Protein AF-A0A5E6ZEZ6-F1 (afdb_monomer_lite)

Foldseek 3Di:
DVVVVVVVVLVVCCVPVNDLLSCLVVLVVLVVVVVCCCVPVVDDDDVVSVVSVVVSVVSNCVSVPPPPPPPVPPVVD

Radius of gyration: 17.54 Å; chains: 1; bounding box: 37×33×52 Å

Structure (mmCIF, N/CA/C/O backbone):
data_AF-A0A5E6ZEZ6-F1
#
_entry.id   AF-A0A5E6ZEZ6-F1
#
loop_
_atom_site.group_PDB
_atom_site.id
_atom_site.type_symbol
_atom_site.label_atom_id
_atom_site.label_alt_id
_atom_site.label_comp_id
_atom_site.label_asym_id
_atom_site.label_entity_id
_atom_site.label_seq_id
_atom_site.pdbx_PDB_ins_code
_atom_site.Cartn_x
_atom_site.Cartn_y
_atom_site.Cartn_z
_atom_site.occupancy
_atom_site.B_iso_or_equiv
_atom_site.auth_seq_id
_atom_site.auth_comp_id
_atom_site.auth_asym_id
_atom_site.auth_atom_id
_atom_site.pdbx_PDB_model_num
ATOM 1 N N . MET A 1 1 ? -3.499 19.868 -3.641 1.00 61.53 1 MET A N 1
ATOM 2 C CA . MET A 1 1 ? -4.910 19.412 -3.679 1.00 61.53 1 MET A CA 1
ATOM 3 C C . MET A 1 1 ? -5.042 17.897 -3.513 1.00 61.53 1 MET A C 1
ATOM 5 O O . MET A 1 1 ? -5.875 17.479 -2.724 1.00 61.53 1 MET A O 1
ATOM 9 N N . CYS A 1 2 ? -4.209 17.075 -4.162 1.00 82.38 2 CYS A N 1
ATOM 10 C CA . CYS A 1 2 ? -4.293 15.608 -4.075 1.00 82.38 2 CYS A CA 1
ATOM 11 C C . CYS A 1 2 ? -4.176 15.034 -2.644 1.00 82.38 2 CYS A C 1
ATOM 13 O O . CYS A 1 2 ? -5.026 14.254 -2.224 1.00 82.38 2 CYS A O 1
ATOM 15 N N . THR A 1 3 ? -3.182 15.454 -1.859 1.00 87.31 3 THR A N 1
ATOM 16 C CA . THR A 1 3 ? -2.950 14.944 -0.493 1.00 87.31 3 THR A CA 1
ATOM 17 C C . THR A 1 3 ? -3.903 15.518 0.550 1.00 87.31 3 THR A C 1
ATOM 19 O O . THR A 1 3 ? -4.329 14.793 1.443 1.00 87.31 3 THR A O 1
ATOM 22 N N . ALA A 1 4 ? -4.290 16.793 0.431 1.00 91.56 4 ALA A N 1
ATOM 23 C CA . ALA A 1 4 ? -5.212 17.430 1.379 1.00 91.56 4 ALA A CA 1
ATOM 24 C C . ALA A 1 4 ? -6.578 16.721 1.413 1.00 91.56 4 ALA A C 1
ATOM 26 O O . ALA A 1 4 ? -7.101 16.429 2.485 1.00 91.56 4 ALA A O 1
ATOM 27 N N . PHE A 1 5 ? -7.120 16.371 0.242 1.00 93.12 5 PHE A N 1
ATOM 28 C CA . PHE A 1 5 ? -8.368 15.614 0.147 1.00 93.12 5 PHE A CA 1
ATOM 29 C C . PHE A 1 5 ? -8.229 14.183 0.696 1.00 93.12 5 PHE A C 1
ATOM 31 O O . PHE A 1 5 ? -9.091 13.717 1.441 1.00 93.12 5 PHE A O 1
ATOM 38 N N . ALA A 1 6 ? -7.116 13.505 0.396 1.00 90.12 6 ALA A N 1
ATOM 39 C CA . ALA A 1 6 ? -6.842 12.162 0.908 1.00 90.12 6 ALA A CA 1
ATOM 40 C C . ALA A 1 6 ? -6.757 12.125 2.444 1.00 90.12 6 ALA A C 1
ATOM 42 O O . ALA A 1 6 ? -7.291 11.205 3.060 1.00 90.12 6 ALA A O 1
ATOM 43 N N . TYR A 1 7 ? -6.162 13.142 3.077 1.00 91.62 7 TYR A N 1
ATOM 44 C CA . TYR A 1 7 ? -6.112 13.231 4.538 1.00 91.62 7 TYR A CA 1
ATOM 45 C C . TYR A 1 7 ? -7.493 13.387 5.174 1.00 91.62 7 TYR A C 1
ATOM 47 O O . TYR A 1 7 ? -7.756 12.7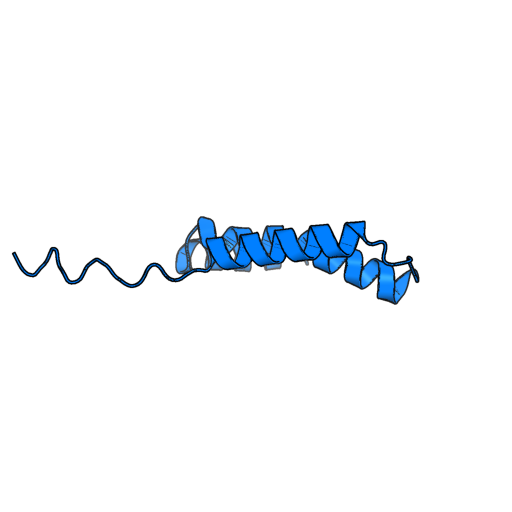62 6.199 1.00 91.62 7 TYR A O 1
ATOM 55 N N . ILE A 1 8 ? -8.402 14.152 4.558 1.00 93.31 8 ILE A N 1
ATOM 56 C CA . ILE A 1 8 ? -9.789 14.258 5.038 1.00 93.31 8 ILE A CA 1
ATOM 57 C C . ILE A 1 8 ? -10.448 12.872 5.051 1.00 93.31 8 ILE A C 1
ATOM 59 O O . ILE A 1 8 ? -11.075 12.496 6.041 1.00 93.31 8 ILE A O 1
ATOM 63 N N . LEU A 1 9 ? -10.276 12.084 3.986 1.00 91.06 9 LEU A N 1
ATOM 64 C CA . LEU A 1 9 ? -10.765 10.704 3.943 1.00 91.06 9 LEU A CA 1
ATOM 65 C C . LEU A 1 9 ? -10.075 9.824 4.991 1.00 91.06 9 LEU A C 1
ATOM 67 O O . LEU A 1 9 ? -10.760 9.108 5.715 1.00 91.06 9 LEU A O 1
ATOM 71 N N . PHE A 1 10 ? -8.752 9.912 5.131 1.00 90.25 10 PHE A N 1
ATOM 72 C CA . PHE A 1 10 ? -7.995 9.133 6.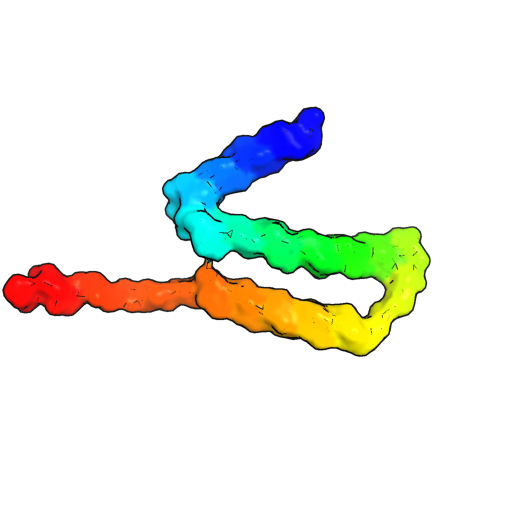111 1.00 90.25 10 PHE A CA 1
ATOM 73 C C . PHE A 1 10 ? -8.462 9.397 7.546 1.00 90.25 10 PHE A C 1
ATOM 75 O O . PHE A 1 10 ? -8.719 8.451 8.287 1.00 90.25 10 PHE A O 1
ATOM 82 N N . PHE A 1 11 ? -8.660 10.660 7.932 1.00 92.00 11 PHE A N 1
ATOM 83 C CA . PHE A 1 11 ? -9.167 10.998 9.262 1.00 92.00 11 PHE A CA 1
ATOM 84 C C . PHE A 1 11 ? -10.614 10.536 9.476 1.00 92.00 11 PHE A C 1
ATOM 86 O O . PHE A 1 11 ? -10.965 10.129 10.583 1.00 92.00 11 PHE A O 1
ATOM 93 N N . ARG A 1 12 ? -11.444 10.513 8.424 1.00 90.75 12 ARG A N 1
ATOM 94 C CA . ARG A 1 12 ? -12.782 9.898 8.480 1.00 90.75 12 ARG A CA 1
ATOM 95 C C . ARG A 1 12 ? -12.726 8.377 8.638 1.00 90.75 12 ARG A C 1
ATOM 97 O O . ARG A 1 12 ? -13.556 7.811 9.349 1.00 90.75 12 ARG A O 1
ATOM 104 N N . LEU A 1 13 ? -11.774 7.693 8.000 1.00 90.81 13 LEU A N 1
ATOM 105 C CA . LEU A 1 13 ? -11.542 6.267 8.254 1.00 90.81 13 LEU A CA 1
ATOM 106 C C . LEU A 1 13 ? -11.077 6.059 9.699 1.00 90.81 13 LEU A C 1
ATOM 108 O O . LEU A 1 13 ? -11.625 5.220 10.409 1.00 90.81 13 LEU A O 1
ATOM 112 N N . LEU A 1 14 ? -10.122 6.862 10.163 1.00 90.38 14 LEU A N 1
ATOM 113 C CA . LEU A 1 14 ? -9.594 6.787 11.519 1.00 90.38 14 LEU A CA 1
ATOM 114 C C . LEU A 1 14 ? -10.704 6.902 12.576 1.00 90.38 14 LEU A C 1
ATOM 116 O O . LEU A 1 14 ? -10.721 6.114 13.521 1.00 90.38 14 LEU A O 1
ATOM 120 N N . SER A 1 15 ? -11.658 7.823 12.393 1.00 90.12 15 SER A N 1
ATOM 121 C CA . SER A 1 15 ? -12.778 8.008 13.323 1.00 90.12 15 SER A CA 1
ATOM 122 C C . SER A 1 15 ? -13.870 6.935 13.229 1.00 90.12 15 SER A C 1
ATOM 124 O O . SER A 1 15 ? -14.548 6.689 14.222 1.00 90.12 15 SER A O 1
ATOM 126 N N . SER A 1 16 ? -14.051 6.284 12.074 1.00 89.50 16 SER A N 1
ATOM 127 C CA . SER A 1 16 ? -15.140 5.314 11.853 1.00 89.50 16 SER A CA 1
ATOM 128 C C . SER A 1 16 ? -14.753 3.858 12.123 1.00 89.50 16 SER A C 1
ATOM 130 O O . SER A 1 16 ? -15.547 3.108 12.687 1.00 89.50 16 SER A O 1
ATOM 132 N N . ILE A 1 17 ? -13.549 3.437 11.728 1.00 86.88 17 ILE A N 1
ATOM 133 C CA . ILE A 1 17 ? -13.089 2.039 11.836 1.00 86.88 17 ILE A CA 1
ATOM 134 C C . ILE A 1 17 ? -11.906 1.854 12.797 1.00 86.88 17 ILE A C 1
ATOM 136 O O . ILE A 1 17 ? -11.514 0.714 13.063 1.00 86.88 17 ILE A O 1
ATOM 140 N N . GLY A 1 18 ? -11.379 2.953 13.342 1.00 87.56 18 GLY A N 1
ATOM 141 C CA . GLY A 1 18 ? -10.300 2.972 14.322 1.00 87.56 18 GLY A CA 1
ATOM 142 C C . GLY A 1 18 ? -8.888 2.921 13.717 1.00 87.56 18 GLY A C 1
ATOM 143 O O . GLY A 1 18 ? -8.703 2.558 12.549 1.00 87.56 18 GLY A O 1
ATOM 144 N N . PRO A 1 19 ? -7.864 3.246 14.529 1.00 85.56 19 PRO A N 1
ATOM 145 C CA . PRO A 1 19 ? -6.476 3.391 14.083 1.00 85.56 19 PRO A CA 1
ATOM 146 C C . PRO A 1 19 ? -5.912 2.131 13.433 1.00 85.56 19 PRO A C 1
ATOM 148 O O . PRO A 1 19 ? -5.339 2.207 12.349 1.00 85.56 19 PRO A O 1
ATOM 151 N N . VAL A 1 20 ? -6.163 0.962 14.024 1.00 86.62 20 VAL A N 1
ATOM 152 C CA . VAL A 1 20 ? -5.610 -0.313 13.544 1.00 86.62 20 VAL A CA 1
ATOM 153 C C . VAL A 1 20 ? -6.057 -0.625 12.113 1.00 86.62 20 VAL A C 1
ATOM 155 O O . VAL A 1 20 ? -5.225 -0.924 11.262 1.00 86.62 20 VAL A O 1
ATOM 158 N N . LYS A 1 21 ? -7.353 -0.484 11.801 1.00 85.62 21 LYS A N 1
ATOM 159 C CA . LYS A 1 21 ? -7.847 -0.733 10.438 1.00 85.62 21 LYS A CA 1
ATOM 160 C C . LYS A 1 21 ? -7.476 0.378 9.460 1.00 85.62 21 LYS A C 1
ATOM 162 O O . LYS A 1 21 ? -7.258 0.081 8.291 1.00 85.62 21 LYS A O 1
ATOM 167 N N . SER A 1 22 ? -7.345 1.631 9.901 1.00 91.69 22 SER A N 1
ATOM 168 C CA . SER A 1 22 ? -6.901 2.717 9.010 1.00 91.69 22 SER A CA 1
ATOM 169 C C . SER A 1 22 ? -5.459 2.553 8.505 1.00 91.69 22 SER A C 1
ATOM 171 O O . SER A 1 22 ? -5.156 2.990 7.397 1.00 91.69 22 SER A O 1
ATOM 173 N N . MET A 1 23 ? -4.590 1.844 9.239 1.00 89.81 23 MET A N 1
ATOM 174 C CA . MET A 1 23 ? -3.212 1.555 8.805 1.00 89.81 23 MET A CA 1
ATOM 175 C C . MET A 1 23 ? -3.134 0.684 7.543 1.00 89.81 23 MET A C 1
ATOM 177 O O . MET A 1 23 ? -2.098 0.651 6.881 1.00 89.81 23 MET A O 1
ATOM 181 N N . THR A 1 24 ? -4.227 0.013 7.162 1.00 91.38 24 THR A N 1
ATOM 182 C CA . THR A 1 24 ? -4.306 -0.733 5.895 1.00 91.38 24 THR A CA 1
ATOM 183 C C . THR A 1 24 ? -4.011 0.131 4.676 1.00 91.38 24 THR A C 1
ATOM 185 O O . THR A 1 24 ? -3.399 -0.357 3.731 1.00 91.38 24 THR A O 1
ATOM 188 N N . VAL A 1 25 ? -4.323 1.430 4.734 1.00 91.19 25 VAL A N 1
ATOM 189 C CA . VAL A 1 25 ? -3.966 2.399 3.689 1.00 91.19 25 VAL A CA 1
ATOM 190 C C . VAL A 1 25 ? -2.448 2.469 3.491 1.00 91.19 25 VAL A C 1
ATOM 192 O O . VAL A 1 25 ? -1.971 2.476 2.361 1.00 91.19 25 VAL A O 1
ATOM 195 N N . THR A 1 26 ? -1.673 2.454 4.576 1.00 91.81 26 THR A N 1
ATOM 196 C CA . THR A 1 26 ? -0.204 2.459 4.520 1.00 91.81 26 THR A CA 1
ATOM 197 C C . THR A 1 26 ? 0.333 1.156 3.932 1.00 91.81 26 THR A C 1
ATOM 199 O O . THR A 1 26 ? 1.251 1.178 3.115 1.00 91.81 26 THR A O 1
ATOM 202 N N . PHE A 1 27 ? -0.273 0.020 4.285 1.00 92.06 27 PHE A N 1
ATOM 203 C CA . PHE A 1 27 ? 0.105 -1.285 3.735 1.00 92.06 27 PHE A CA 1
ATOM 204 C C . PHE A 1 27 ? -0.190 -1.426 2.234 1.00 92.06 27 PHE A C 1
ATOM 206 O O . PHE A 1 27 ? 0.404 -2.285 1.588 1.00 92.06 27 PHE A O 1
ATOM 213 N N . MET A 1 28 ? -1.050 -0.582 1.655 1.00 92.25 28 MET A N 1
ATOM 214 C CA . MET A 1 28 ? -1.287 -0.563 0.209 1.00 92.25 28 MET A CA 1
ATOM 215 C C . MET A 1 28 ? -0.196 0.162 -0.590 1.00 92.25 28 MET A C 1
ATOM 217 O O . MET A 1 28 ? -0.124 -0.035 -1.802 1.00 92.25 28 MET A O 1
ATOM 221 N N . ILE A 1 29 ? 0.671 0.959 0.046 1.00 94.38 29 ILE A N 1
ATOM 222 C CA . ILE A 1 29 ? 1.700 1.736 -0.665 1.00 94.38 29 ILE A CA 1
ATOM 223 C C . ILE A 1 29 ? 2.648 0.825 -1.474 1.00 94.38 29 ILE A C 1
ATOM 225 O O . ILE A 1 29 ? 2.804 1.077 -2.671 1.00 94.38 29 ILE A O 1
ATOM 229 N N . PRO A 1 30 ? 3.246 -0.248 -0.909 1.00 94.19 30 PRO A N 1
ATOM 230 C CA . PRO A 1 30 ? 4.173 -1.087 -1.671 1.00 94.19 30 PRO A CA 1
ATOM 231 C C . PRO A 1 30 ? 3.524 -1.835 -2.853 1.00 94.19 30 PRO A C 1
ATOM 233 O O . PRO A 1 30 ? 4.093 -1.780 -3.942 1.00 94.19 30 PRO A O 1
ATOM 236 N N . PRO A 1 31 ? 2.339 -2.476 -2.720 1.00 94.31 31 PRO A N 1
ATOM 237 C CA . PRO A 1 31 ? 1.655 -3.102 -3.850 1.00 94.31 31 PRO A CA 1
ATOM 238 C C . PRO A 1 31 ? 1.352 -2.123 -4.983 1.00 94.31 31 PRO A C 1
ATOM 240 O O . PRO A 1 31 ? 1.535 -2.473 -6.145 1.00 94.31 31 PRO A O 1
ATOM 243 N N . PHE A 1 32 ? 0.933 -0.893 -4.659 1.00 95.06 32 PHE A N 1
ATOM 244 C CA . PHE A 1 32 ? 0.711 0.141 -5.668 1.00 95.06 32 PHE A CA 1
ATOM 245 C C . PHE A 1 32 ? 2.007 0.550 -6.370 1.00 95.06 32 PHE A C 1
ATOM 247 O O . PHE A 1 32 ? 2.006 0.685 -7.590 1.00 95.06 32 PHE A O 1
ATOM 254 N N . GLY A 1 33 ? 3.109 0.691 -5.628 1.00 94.75 33 GLY A N 1
ATOM 255 C CA . GLY A 1 33 ? 4.422 0.982 -6.206 1.00 94.75 33 GLY A CA 1
ATOM 256 C C . GLY A 1 33 ? 4.873 -0.094 -7.194 1.00 94.75 33 GLY A C 1
ATOM 257 O O . GLY A 1 33 ? 5.197 0.223 -8.334 1.00 94.75 33 GLY A O 1
ATOM 258 N N . VAL A 1 34 ? 4.812 -1.366 -6.788 1.00 95.38 34 VAL A N 1
ATOM 259 C CA . VAL A 1 34 ? 5.186 -2.508 -7.642 1.00 95.38 34 VAL A CA 1
ATOM 260 C C . VAL A 1 34 ? 4.276 -2.615 -8.865 1.00 95.38 34 VAL A C 1
ATOM 262 O O . VAL A 1 34 ? 4.758 -2.840 -9.970 1.00 95.38 34 VAL A O 1
ATOM 265 N N . LEU A 1 35 ? 2.965 -2.432 -8.688 1.00 95.00 35 LEU A N 1
ATOM 266 C CA . LEU A 1 35 ? 1.994 -2.506 -9.778 1.00 95.00 35 LEU A CA 1
ATOM 267 C C . LEU A 1 35 ? 2.238 -1.417 -10.829 1.00 95.00 35 LEU A C 1
ATOM 269 O O . LEU A 1 35 ? 2.238 -1.712 -12.020 1.00 95.00 35 LEU A O 1
ATOM 273 N N . TRP A 1 36 ? 2.473 -0.172 -10.410 1.00 96.62 36 TRP A N 1
ATOM 274 C CA . TRP A 1 36 ? 2.769 0.913 -11.346 1.00 96.62 36 TRP A CA 1
ATOM 275 C C . TRP A 1 36 ? 4.154 0.760 -11.990 1.00 96.62 36 TRP A C 1
ATOM 277 O O . TRP A 1 36 ? 4.271 1.009 -13.186 1.00 96.62 36 TRP A O 1
ATOM 287 N N . GLY A 1 37 ? 5.176 0.314 -11.251 1.00 95.44 37 GLY A N 1
ATOM 288 C CA . GLY A 1 37 ? 6.502 0.018 -11.815 1.00 95.44 37 GLY A CA 1
ATOM 289 C C . GLY A 1 37 ? 6.438 -1.060 -12.900 1.00 95.44 37 GLY A C 1
ATOM 290 O O . GLY A 1 37 ? 6.937 -0.871 -14.005 1.00 95.44 37 GLY A O 1
ATOM 291 N N . ALA A 1 38 ? 5.701 -2.144 -12.649 1.00 94.38 38 ALA A N 1
ATOM 292 C CA . ALA A 1 38 ? 5.494 -3.193 -13.643 1.00 94.38 38 ALA A CA 1
ATOM 293 C C . ALA A 1 38 ? 4.681 -2.719 -14.863 1.00 94.38 38 ALA A C 1
ATOM 295 O O . ALA A 1 38 ? 4.987 -3.118 -15.979 1.00 94.38 38 ALA A O 1
ATOM 296 N N . LEU A 1 39 ? 3.651 -1.881 -14.671 1.00 95.62 39 LEU A N 1
ATOM 297 C CA . LEU A 1 39 ? 2.765 -1.438 -15.760 1.00 95.62 39 LEU A CA 1
ATOM 298 C C . LEU A 1 39 ? 3.347 -0.322 -16.636 1.00 95.62 39 LEU A C 1
ATOM 300 O O . LEU A 1 39 ? 3.021 -0.264 -17.818 1.00 95.62 39 LEU A O 1
ATOM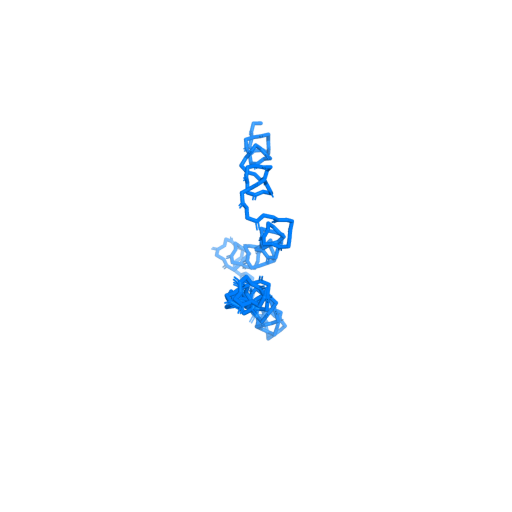 304 N N . PHE A 1 40 ? 4.125 0.598 -16.062 1.00 97.31 40 PHE A N 1
ATOM 305 C CA . PHE A 1 40 ? 4.597 1.797 -16.767 1.00 97.31 40 PHE A CA 1
ATOM 306 C C . PHE A 1 40 ? 6.098 1.792 -17.059 1.00 97.31 40 PHE A C 1
ATOM 308 O O . PHE A 1 40 ? 6.523 2.494 -17.974 1.00 97.31 40 PHE A O 1
ATOM 315 N N . LEU A 1 41 ? 6.896 1.070 -16.266 1.00 95.19 41 LEU A N 1
ATOM 316 C CA . LEU A 1 41 ? 8.354 1.007 -16.410 1.00 95.19 41 LEU A CA 1
ATOM 317 C C . LEU A 1 41 ? 8.836 -0.373 -16.899 1.00 95.19 41 LEU A C 1
ATOM 319 O O . LEU A 1 41 ? 10.038 -0.540 -17.095 1.00 95.19 41 LEU A O 1
ATOM 323 N N . ASP A 1 42 ? 7.927 -1.341 -17.091 1.00 91.25 42 ASP A N 1
ATOM 324 C CA . ASP A 1 42 ? 8.238 -2.737 -17.448 1.00 91.25 42 ASP A CA 1
ATOM 325 C C . ASP A 1 42 ? 9.277 -3.380 -16.501 1.00 91.25 42 ASP A C 1
ATOM 327 O O . ASP A 1 42 ? 10.098 -4.214 -16.894 1.00 91.25 42 ASP A O 1
ATOM 331 N N . GLU A 1 43 ? 9.263 -2.992 -15.218 1.00 92.69 43 GLU A N 1
ATOM 332 C CA . GLU A 1 43 ? 10.195 -3.542 -14.235 1.00 92.69 43 GLU A CA 1
ATOM 333 C C . GLU A 1 43 ? 9.921 -5.036 -13.982 1.00 92.69 43 GLU A C 1
ATOM 335 O O . GLU A 1 43 ? 8.785 -5.433 -13.691 1.00 92.69 43 GLU A O 1
ATOM 340 N N . PRO A 1 44 ? 10.957 -5.896 -14.037 1.00 89.94 44 PRO A N 1
ATOM 341 C CA . PRO A 1 44 ? 10.778 -7.327 -13.862 1.00 89.94 44 PRO A CA 1
ATOM 342 C C . PRO A 1 44 ? 10.359 -7.661 -12.428 1.00 89.94 44 PRO A C 1
ATOM 344 O O . PRO A 1 44 ? 11.062 -7.387 -11.448 1.00 89.94 44 PRO A O 1
ATOM 347 N N . LEU A 1 45 ? 9.224 -8.348 -12.304 1.00 92.56 45 LEU A N 1
ATOM 348 C CA . LEU A 1 45 ? 8.728 -8.840 -11.025 1.00 92.56 45 LEU A CA 1
ATOM 349 C C . LEU A 1 45 ? 9.600 -9.993 -10.509 1.00 92.56 45 LEU A C 1
ATOM 351 O O . LEU A 1 45 ? 9.415 -11.160 -10.842 1.00 92.56 45 LEU A O 1
ATOM 355 N N . SER A 1 46 ? 10.555 -9.653 -9.648 1.00 93.12 46 SER A N 1
ATOM 356 C CA . SER A 1 46 ? 11.325 -10.617 -8.853 1.00 93.12 46 SER A CA 1
ATOM 357 C C . SER A 1 46 ? 10.467 -11.360 -7.817 1.00 93.12 46 SER A C 1
ATOM 359 O O . SER A 1 46 ? 9.477 -10.828 -7.307 1.00 93.12 46 SER A O 1
ATOM 361 N N . MET A 1 47 ? 10.925 -12.550 -7.415 1.00 94.62 47 MET A N 1
ATOM 362 C CA . MET A 1 47 ? 10.358 -13.339 -6.313 1.00 94.62 47 MET A CA 1
ATOM 363 C C . MET A 1 47 ? 10.273 -12.553 -4.998 1.00 94.62 47 MET A C 1
ATOM 365 O O . MET A 1 47 ? 9.362 -12.780 -4.206 1.00 94.62 47 MET A O 1
ATOM 369 N N . ALA A 1 48 ? 11.163 -11.579 -4.781 1.00 93.44 48 ALA A N 1
ATOM 370 C CA . ALA A 1 48 ? 11.094 -10.688 -3.623 1.00 93.44 48 ALA A CA 1
ATOM 371 C C . ALA A 1 48 ? 9.756 -9.924 -3.541 1.00 93.44 48 ALA A C 1
ATOM 373 O O . ALA A 1 48 ? 9.187 -9.803 -2.456 1.00 93.44 48 ALA A O 1
ATOM 374 N N . HIS A 1 49 ? 9.211 -9.475 -4.678 1.00 94.38 49 HIS A N 1
ATOM 375 C CA . HIS A 1 49 ? 7.914 -8.794 -4.730 1.00 94.38 49 HIS A CA 1
ATOM 376 C C . HIS A 1 49 ? 6.767 -9.732 -4.359 1.00 94.38 49 HIS A C 1
ATOM 378 O O . HIS A 1 49 ? 5.829 -9.320 -3.680 1.00 94.38 49 HIS A O 1
ATOM 384 N N . VAL A 1 50 ? 6.862 -11.004 -4.755 1.00 94.25 50 VAL A N 1
ATOM 385 C CA . VAL A 1 50 ? 5.869 -12.029 -4.414 1.00 94.25 50 VAL A CA 1
ATOM 386 C C . VAL A 1 50 ? 5.876 -12.291 -2.910 1.00 94.25 50 VAL A C 1
ATOM 388 O O . VAL A 1 50 ? 4.828 -12.204 -2.274 1.00 94.25 50 VAL A O 1
ATOM 391 N N . TYR A 1 51 ? 7.048 -12.533 -2.313 1.00 96.69 51 TYR A N 1
ATOM 392 C CA . TYR A 1 51 ? 7.161 -12.739 -0.865 1.00 96.69 51 TYR A CA 1
ATOM 393 C C . TYR A 1 51 ? 6.682 -11.518 -0.073 1.00 96.69 51 TYR A C 1
ATOM 395 O O . TYR A 1 51 ? 5.916 -11.666 0.880 1.00 96.69 51 TYR A O 1
ATOM 403 N N . GLY A 1 52 ? 7.069 -10.311 -0.496 1.00 94.88 52 GLY A N 1
ATOM 404 C CA . GLY A 1 52 ? 6.585 -9.066 0.096 1.00 94.88 52 GLY A CA 1
ATOM 405 C C . GLY A 1 52 ? 5.064 -8.924 -0.011 1.00 94.88 52 GLY A C 1
ATOM 406 O O . GLY A 1 52 ? 4.403 -8.623 0.981 1.00 94.88 52 GLY A O 1
ATOM 407 N N . GLY A 1 53 ? 4.490 -9.217 -1.180 1.00 94.94 53 GLY A N 1
ATOM 408 C CA . GLY A 1 53 ? 3.046 -9.190 -1.411 1.00 94.94 53 GLY A CA 1
ATOM 409 C C . GLY A 1 53 ? 2.282 -10.169 -0.517 1.00 94.94 53 GLY A C 1
ATOM 410 O O . GLY A 1 53 ? 1.273 -9.796 0.080 1.00 94.94 53 GLY A O 1
ATOM 411 N N . VAL A 1 54 ? 2.794 -11.392 -0.349 1.00 96.44 54 VAL A N 1
ATOM 412 C CA . VAL A 1 54 ? 2.212 -12.397 0.556 1.00 96.44 54 VAL A CA 1
ATOM 413 C C . VAL A 1 54 ? 2.266 -11.932 2.013 1.00 96.44 54 VAL A C 1
ATOM 415 O O . VAL A 1 54 ? 1.273 -12.063 2.731 1.00 96.44 54 VAL A O 1
ATOM 418 N N . LEU A 1 55 ? 3.383 -11.344 2.455 1.00 96.12 55 LEU A N 1
ATOM 419 C CA . LEU A 1 55 ? 3.506 -10.797 3.810 1.00 96.12 55 LEU A CA 1
ATOM 420 C C . LEU A 1 55 ? 2.505 -9.664 4.062 1.00 96.12 55 LEU A C 1
ATOM 422 O O . LEU A 1 55 ? 1.848 -9.645 5.104 1.00 96.12 55 LEU A O 1
ATOM 426 N N . ILE A 1 56 ? 2.338 -8.756 3.098 1.00 95.38 56 ILE A N 1
ATOM 427 C CA . ILE A 1 56 ? 1.359 -7.666 3.182 1.00 95.38 56 ILE A CA 1
ATOM 428 C C . ILE A 1 56 ? -0.065 -8.224 3.232 1.00 95.38 56 ILE A C 1
ATOM 430 O O . ILE A 1 56 ? -0.853 -7.803 4.079 1.00 95.38 56 ILE A O 1
ATOM 434 N N . ALA A 1 57 ? -0.395 -9.207 2.392 1.00 93.88 57 ALA A N 1
ATOM 435 C CA . ALA A 1 57 ? -1.701 -9.860 2.415 1.00 93.88 57 ALA A CA 1
ATOM 436 C C . ALA A 1 57 ? -1.988 -10.527 3.775 1.00 93.88 57 ALA A C 1
ATOM 438 O O . ALA A 1 57 ? -3.082 -10.371 4.323 1.00 93.88 57 ALA A O 1
ATOM 439 N N . GLY A 1 58 ? -0.996 -11.203 4.362 1.00 95.06 58 GLY A N 1
ATOM 440 C CA . GLY A 1 58 ? -1.093 -11.780 5.704 1.00 95.06 58 GLY A CA 1
ATOM 441 C C . GLY A 1 58 ? -1.309 -10.724 6.794 1.00 95.06 58 GLY A C 1
ATOM 442 O O . GLY A 1 58 ? -2.169 -10.899 7.661 1.00 95.06 58 GLY A O 1
ATOM 443 N N . ALA A 1 59 ? -0.590 -9.600 6.724 1.00 91.50 59 ALA A N 1
ATOM 444 C CA . ALA A 1 59 ? -0.760 -8.481 7.648 1.00 91.50 59 ALA A CA 1
ATOM 445 C C . ALA A 1 59 ? -2.164 -7.865 7.543 1.00 91.50 59 ALA A C 1
ATOM 447 O O . ALA A 1 59 ? -2.834 -7.688 8.561 1.00 91.50 59 ALA A O 1
ATOM 448 N N . LEU A 1 60 ? -2.646 -7.603 6.323 1.00 92.56 60 LEU A N 1
ATOM 449 C CA . LEU A 1 60 ? -3.999 -7.096 6.079 1.00 92.56 60 LEU A CA 1
ATOM 450 C C . LEU A 1 60 ? -5.057 -8.048 6.636 1.00 92.56 60 LEU A C 1
ATOM 452 O O . LEU A 1 60 ? -5.990 -7.600 7.296 1.00 92.56 60 LEU A O 1
ATOM 456 N N . TRP A 1 61 ? -4.898 -9.355 6.432 1.00 91.62 61 TRP A N 1
ATOM 457 C CA . TRP A 1 61 ? -5.817 -10.351 6.978 1.00 91.62 61 TRP A CA 1
ATOM 458 C C . TRP A 1 61 ? -5.850 -10.338 8.509 1.00 91.62 61 TRP A C 1
ATOM 460 O O . TRP A 1 61 ? -6.927 -10.381 9.103 1.00 91.62 61 TRP A O 1
ATOM 470 N N . LEU A 1 62 ? -4.689 -10.233 9.161 1.00 90.25 62 LEU A N 1
ATOM 471 C CA . LEU A 1 62 ? -4.601 -10.168 10.619 1.00 90.25 62 LEU A CA 1
ATOM 472 C C . LEU A 1 62 ? -5.224 -8.879 11.178 1.00 90.25 62 LEU A C 1
ATOM 474 O O . LEU A 1 62 ? -5.912 -8.922 12.195 1.00 90.25 62 LEU A O 1
ATOM 478 N N . VAL A 1 63 ? -5.012 -7.751 10.498 1.00 87.88 63 VAL A N 1
ATOM 479 C CA . VAL A 1 63 ? -5.516 -6.424 10.886 1.00 87.88 63 VAL A CA 1
ATOM 480 C C . VAL A 1 63 ? -7.023 -6.289 10.655 1.00 87.88 63 VAL A C 1
ATOM 482 O O . VAL A 1 63 ? -7.725 -5.674 11.458 1.00 87.88 63 VAL A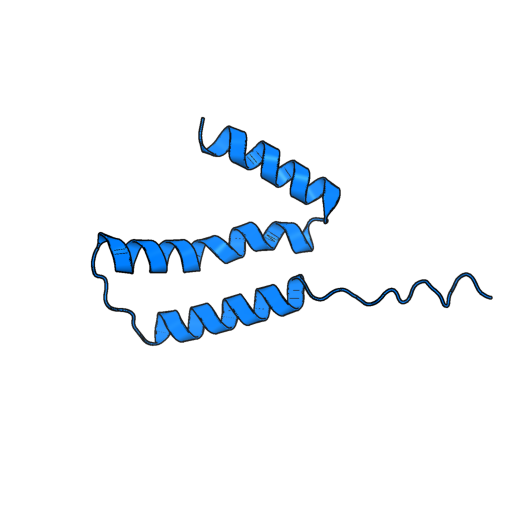 O 1
ATOM 485 N N . LEU A 1 64 ? -7.530 -6.848 9.556 1.00 87.25 64 LEU A N 1
ATOM 486 C CA . LEU A 1 64 ? -8.934 -6.739 9.161 1.00 87.25 64 LEU A CA 1
ATOM 487 C C . LEU A 1 64 ? -9.818 -7.831 9.763 1.00 87.25 64 LEU A C 1
ATOM 489 O O . LEU A 1 64 ? -11.042 -7.707 9.677 1.00 87.25 64 LEU A O 1
ATOM 493 N N . LYS A 1 65 ? -9.237 -8.873 10.375 1.00 84.00 65 LYS A N 1
ATOM 494 C CA . LYS A 1 65 ? -9.981 -9.950 11.034 1.00 84.00 65 LYS A CA 1
ATOM 495 C C . LYS A 1 65 ? -11.051 -9.361 11.962 1.00 84.00 65 LYS A C 1
ATOM 497 O O . LYS A 1 65 ? -10.711 -8.694 12.941 1.00 84.00 65 LYS A O 1
ATOM 502 N N . PRO A 1 66 ? -12.347 -9.606 11.702 1.00 65.69 66 PRO A N 1
ATOM 503 C CA . PRO A 1 66 ? -13.387 -9.229 12.638 1.00 65.69 66 PRO A CA 1
ATOM 504 C C . PRO A 1 66 ? -13.171 -10.044 13.911 1.00 65.69 66 PRO A C 1
ATOM 506 O O . PRO A 1 66 ? -13.314 -11.268 13.899 1.00 65.69 66 PRO A O 1
ATOM 509 N N . THR A 1 67 ? -12.825 -9.393 15.020 1.00 65.31 67 THR A N 1
ATOM 510 C CA . THR A 1 67 ? -12.994 -10.008 16.336 1.00 65.31 67 THR A CA 1
ATOM 511 C C . THR A 1 67 ? -14.490 -10.252 16.490 1.00 65.31 67 THR A C 1
ATOM 513 O O . THR A 1 67 ? -15.237 -9.325 16.797 1.00 65.31 67 THR A O 1
ATOM 516 N N . VAL A 1 68 ? -14.942 -11.476 16.190 1.00 56.56 68 VAL A N 1
ATOM 517 C CA . VAL A 1 68 ? -16.315 -11.924 16.443 1.00 56.56 68 VAL A CA 1
ATOM 518 C C . VAL A 1 68 ? -16.669 -11.482 17.854 1.00 56.56 68 VAL A C 1
ATOM 520 O O . VAL A 1 68 ? -15.956 -11.798 18.807 1.00 56.56 68 VAL A O 1
ATOM 523 N N . ALA A 1 69 ? -17.723 -10.678 17.942 1.00 54.41 69 ALA A N 1
ATOM 524 C CA . ALA A 1 69 ? -18.186 -9.989 19.128 1.00 54.41 69 ALA A CA 1
ATOM 525 C C . ALA A 1 69 ? -18.235 -10.917 20.352 1.00 54.41 69 ALA A C 1
ATOM 527 O O . ALA A 1 69 ? -19.233 -11.580 20.619 1.00 54.41 69 ALA A O 1
ATOM 528 N N . LYS A 1 70 ? -17.173 -10.923 21.162 1.00 50.00 70 LYS A N 1
ATOM 529 C CA . LYS A 1 70 ? -17.175 -11.581 22.476 1.00 50.00 70 LYS A CA 1
ATOM 530 C C . LYS A 1 70 ? -17.717 -10.649 23.566 1.00 50.00 70 LYS A C 1
ATOM 532 O O . LYS A 1 70 ? -17.325 -10.755 24.719 1.00 50.00 70 LYS A O 1
ATOM 537 N N . VAL A 1 71 ? -18.621 -9.738 23.198 1.00 54.53 71 VAL A N 1
ATOM 538 C CA . VAL A 1 71 ? -19.319 -8.832 24.127 1.00 54.53 71 VAL A CA 1
ATOM 539 C C . VAL A 1 71 ? -20.656 -9.427 24.594 1.00 54.53 71 VAL A C 1
ATOM 541 O O . VAL A 1 71 ? -21.141 -9.074 25.663 1.00 54.53 71 VAL A O 1
ATOM 544 N N . SER A 1 72 ? -21.213 -10.426 23.895 1.00 49.75 72 SER A N 1
ATOM 545 C CA . SER A 1 72 ? -22.517 -11.006 24.265 1.00 49.75 72 SER A CA 1
ATOM 546 C C . SER A 1 72 ? -22.518 -11.836 25.563 1.00 49.75 72 SER A C 1
ATOM 548 O O . SER A 1 72 ? -23.587 -12.245 26.000 1.00 49.75 72 SER A O 1
ATOM 550 N N . LYS A 1 73 ? -21.362 -12.113 26.188 1.00 48.66 73 LYS A N 1
ATOM 551 C CA . LYS A 1 73 ? -21.294 -12.915 27.429 1.00 48.66 73 LYS A CA 1
ATOM 552 C C . LYS A 1 73 ? -21.058 -12.119 28.718 1.00 48.66 73 LYS A C 1
ATOM 554 O O . LYS A 1 73 ? -21.112 -12.725 29.780 1.00 48.66 73 LYS A O 1
ATOM 559 N N . VAL A 1 74 ? -20.809 -10.808 28.653 1.00 57.38 74 VAL A N 1
ATOM 560 C CA . VAL A 1 74 ? -20.578 -9.989 29.866 1.00 57.38 74 VAL A CA 1
ATOM 561 C C . VAL A 1 74 ? -21.856 -9.280 30.332 1.00 57.38 74 VAL A C 1
ATOM 563 O O . VAL A 1 74 ? -22.036 -9.099 31.524 1.00 57.38 74 VAL A O 1
ATOM 566 N N . VAL A 1 75 ? -22.789 -8.978 29.422 1.00 56.16 75 VAL A N 1
ATOM 567 C CA . VAL A 1 75 ? -24.102 -8.354 29.725 1.00 56.16 75 VAL A CA 1
ATOM 568 C C . VAL A 1 75 ? -25.187 -9.387 30.098 1.00 56.16 75 VAL A C 1
ATOM 570 O O . VAL A 1 75 ? -26.359 -9.062 30.223 1.00 56.16 75 VAL A O 1
ATOM 573 N N . ALA A 1 76 ? -24.817 -10.656 30.274 1.00 55.19 76 ALA A N 1
ATOM 574 C CA . ALA A 1 76 ? -25.734 -11.727 30.681 1.00 55.19 76 ALA A CA 1
ATOM 575 C C . ALA A 1 76 ? -25.389 -12.312 32.065 1.00 55.19 76 ALA A C 1
ATOM 577 O O . ALA A 1 76 ? -25.774 -13.442 32.365 1.00 55.19 76 ALA A O 1
ATOM 578 N N . ARG A 1 77 ? -2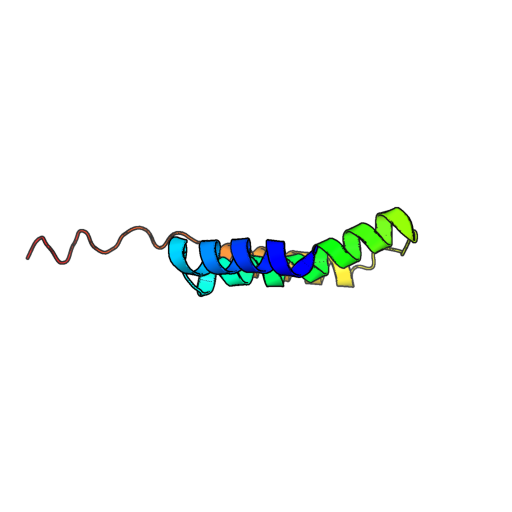4.624 -11.578 32.883 1.00 48.75 77 ARG A N 1
ATOM 579 C CA . ARG A 1 77 ? -24.290 -11.943 34.263 1.00 48.75 77 ARG A CA 1
ATOM 580 C C . ARG A 1 77 ? -24.613 -10.816 35.223 1.00 48.75 77 ARG A C 1
ATOM 582 O O . ARG A 1 77 ? -24.388 -9.653 34.829 1.00 48.75 77 ARG A O 1
#

pLDDT: mean 85.88, std 14.12, range [48.66, 97.31]

Organism: Pseudomonas fluorescens (NCBI:txid294)

InterPro domains:
  IPR000620 EamA domain [PF00892] (2-64)
  IPR037185 Multidrug transporter EmrE superfamily [SSF103481] (2-66)
  IPR050638 Amino Acid and Vitamin Transporters [PTHR32322] (2-68)

Secondary structure (DSSP, 8-state):
-HHHHHHHHHHHHHHHH-HHHHTHHHHTHHHHHHHHHHHHS-----HHHHHHHHHHHHHHHHHH-----TTTTTTT-

Sequence (77 aa):
MCTAFAYILFFRLLSSIGPVKSMTVTFMIPPFGVLWGALFLDEPLSMAHVYGGVLIAGALWLVLKPTVAKVSKVVAR

=== Feature glossary ===
A reading guide for the features in this record.

Start from the sequence.

  · Sequence gives the chain of amino acids in standard one-letter code (A=alanine, C=cysteine, …, Y=tyrosine), read N→C. It is the only feature that is directly encoded by the gene; all structural features are derived from the folded form of this sequence.

Fold it, and you get atomic coordinates and the backbone conformation that goes with them.

  · Structure coordinates are given as an mmCIF _atom_site loop: one row per atom with element, residue name, chain id, sequence number, and x/y/z position in Å. Only the four main-chain atoms per residue are included here; side chains are omitted to keep the record compact.

  · Backbone dihedral angles. Every residue except chain termini has a φ (preceding-C → N → Cα → C) and a ψ (N → Cα → C → next-N). They are reported in degrees following the IUPAC sign convention. Secondary structure is essentially a statement about which (φ, ψ) basin each residue occupies.

  · Eight-state secondary structure (DSSP): H is the canonical α-helix, G the tighter 3₁₀-helix, I the wider π-helix; E/B are β-structure, T and S are turns and bends, and '-' is everything else. DSSP derives these from the pattern of main-chain N–H···O=C hydrogen bonds, not from the sequence.

  · SS3 is a coarse helix/strand/coil call (letters a/b/c) made by the P-SEA algorithm from inter-Cα distances and dihedrals. It is less detailed than DSSP but needs only Cα positions.

Summarize the fold with a handful of shape descriptors and a per-residue structural alphabet.

  · Radius of gyration (Rg) is the root-mean-square distance of Cα atoms from their centroid — a single number for overall size and compactness. A globular domain of N residues has Rg ≈ 2.2·N^0.38 Å; an extended or disordered chain has a much larger Rg. The Cα contact count is the number of residue pairs whose Cα atoms are within 8 Å and are more than four positions apart in sequence — a standard proxy for tertiary packing density. The bounding box is the smallest axis-aligned box enclosing all Cα atoms.

  · 3Di is Foldseek's structural alphabet. Each residue is assigned one of twenty discrete states based on how its Cα sits relative to its spatial (not sequential) neighbors. Aligning 3Di s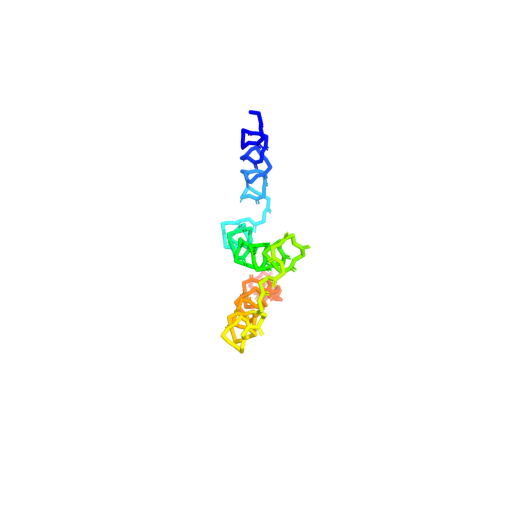trings finds structural homologs roughly as well as full 3D superposition, but orders of magnitude faster.

  · Solvent-accessible surface area (SASA) is the area in Å² traced out by the centre of a 1.4 Å probe sphere (a water molecule) rolled over the protein's van der Waals surface (Shrake–Rupley / Lee–Richards construction). Buried residues have near-zero SASA; fully exposed residues can exceed 200 Å². The total SASA scales roughly with the number of surface residues.

Ask how reliable the model is.

  · For AlphaFold models, the B-factor field carries pLDDT — the model's own estimate of local accuracy on a 0–100 scale. Regions with pLDDT<50 should be treated as essentially unmodeled; they often correspond to intrinsically disordered segments.

  · For experimental (PDB) structures, the B-factor (temperature factor) quantifies the positional spread of each atom in the crystal — a combination of thermal vibration and static disorder — in units of Å². High B-factors mark flexible loops or poorly resolved regions; low B-factors mark the rigid, well-ordered core.

  · Predicted Aligned Error (PAE) is an AlphaFold confidence matrix: entry (i, j) is the expected error in the position of residue j, in ångströms, when the prediction is superimposed on the true structure at residue i. Low PAE within a block of residues means that block is internally rigid and well-predicted; high PAE between two blocks means their relative placement is uncertain even if each block individually is confident.

Place it in context: what it resembles, what it is annotated as, and how it looks.

  · Structural nearest neighbors (via Foldseek easy-search vs the PDB). Reported per hit: target PDB id, E-value, and alignment TM-score. A TM-score above ~0.5 is the conventional threshold for 'same fold'.

  · Functional annotations link the protein to curated databases. InterPro entries identify conserved domains and families by matching the sequence against member-database signatures (Pfam, PROSITE, CDD, …). Gene Ontology (GO) terms describe molecular function, biological process, and cellular component in a controlled vocabulary. CATH places the structure in a hierarchical fold classification (Class/Architecture/Topology/Homologous-superfamily). The organism is the source species.

  · The contact map is a binary N×N matrix image: pixel (i, j) is dark where Cα_i and Cα_j are within 8 Å and |i−j|>4. Because the |i−j|>4 filter removes local helical contacts, off-diagonal stripes parallel to the main diagonal indicate parallel β-sheets; stripes perpendicular to it indicate antiparallel β-sheets. The Ramachandran plot scatters every residue's (φ, ψ) pair against the sterically allowed regions. The PAE heatmap renders the predicted-aligned-error matrix.

  · Six rendered views show the 3D structure from the faces of a cube — i.e. along ±x, ±y, ±z. Rendering representation is drawn randomly per protein from cartoon (secondary-structure ribbons), sticks (backbone bonds), or molecular surface; coloring is either N→C rainbow (blue at the N-terminus through red at the C-terminus) or one color per chain.